Protein AF-A0AA91Z0G9-F1 (afdb_monomer_lite)

Radius of gyration: 24.13 Å; chains: 1; bounding box: 65×58×46 Å

pLDDT: mean 72.09, std 27.04, range [27.7, 98.12]

Foldseek 3Di:
DDDDPPDDVVVVVVLVVLVVVVVPPPDDDDDDDDDDDDDDDDDDDDDDDDDDDDDDDDDPPPDDPDDLQPDALLQDDPVSLVVLCCVVVVAPPPFDKDKDDDFQKIKIARPVFGKIKIFGNPVGDDPVVVVQLVCCDVVQWGDDPPDTQGFDDDRRITMRNVVGPCSVVSNVSRVPRD

Secondary structure (DSSP, 8-state):
--------HHHHHHHHHHHHHHHTT----------------------------------------S-S--S-GGG--HHHHHHHHHHTTSS-TT--EEEEEETTEEEEEETTTTEEEEEE-TTT--HHHHHHHHHHHHHSEEEETTEEEE-EEETTEEEE-TT-TTHHHHHHHHHT--

Organism: Niallia circulans (NCBI:txid1397)

Sequence (178 aa):
MKRKKKFNLTFLVFCLILVLAACSSQNKAGSNTTDKAPVAKDKSTEEVTKDNVSDPASIDSESNGKNAQTKPLADMTLDDLTEYFKKVNLIKENSETSKLCCIGSDTINYKDVGVEVYWYDLKNMNETLQKEYEGAKKDGYVTLGNSQVLVQVHGPFAVNASASTKAEEFVNAVKELK

Structure (mmCIF, N/CA/C/O backbone):
data_AF-A0AA91Z0G9-F1
#
_entry.id   AF-A0AA91Z0G9-F1
#
loop_
_atom_site.group_PDB
_atom_site.id
_atom_site.type_symbol
_atom_site.label_atom_id
_atom_site.label_alt_id
_atom_site.label_comp_id
_atom_site.label_asym_id
_atom_site.label_entity_id
_atom_site.label_seq_id
_atom_site.pdbx_PDB_ins_code
_atom_site.Cartn_x
_atom_site.Cartn_y
_atom_site.Cartn_z
_atom_site.occupancy
_atom_site.B_iso_or_equiv
_atom_site.auth_seq_id
_atom_site.auth_comp_id
_atom_site.auth_asym_id
_atom_site.auth_atom_id
_atom_site.pdbx_PDB_model_num
ATOM 1 N N . MET A 1 1 ? 2.303 -10.606 32.666 1.00 39.66 1 MET A N 1
ATOM 2 C CA . MET A 1 1 ? 3.412 -11.260 31.932 1.00 39.66 1 MET A CA 1
ATOM 3 C C . MET A 1 1 ? 3.708 -10.443 30.669 1.00 39.66 1 MET A C 1
ATOM 5 O O . MET A 1 1 ? 2.917 -10.475 29.737 1.00 39.66 1 MET A O 1
ATOM 9 N N . LYS A 1 2 ? 4.760 -9.607 30.662 1.00 40.16 2 LYS A N 1
ATOM 10 C CA . LYS A 1 2 ? 5.087 -8.712 29.532 1.00 40.16 2 LYS A CA 1
ATOM 11 C C . LYS A 1 2 ? 5.796 -9.514 28.431 1.00 40.16 2 LYS A C 1
ATOM 13 O O . LYS A 1 2 ? 6.942 -9.915 28.616 1.00 40.16 2 LYS A O 1
ATOM 18 N N . ARG A 1 3 ? 5.130 -9.765 27.298 1.00 42.94 3 ARG A N 1
ATOM 19 C CA . ARG A 1 3 ? 5.769 -10.357 26.110 1.00 42.94 3 ARG A CA 1
ATOM 20 C C . ARG A 1 3 ? 6.629 -9.281 25.442 1.00 42.94 3 ARG A C 1
ATOM 22 O O . ARG A 1 3 ? 6.099 -8.336 24.870 1.00 42.94 3 ARG A O 1
ATOM 29 N N . LYS A 1 4 ? 7.955 -9.401 25.542 1.00 44.53 4 LYS A N 1
ATOM 30 C CA . LYS A 1 4 ? 8.887 -8.575 24.761 1.00 44.53 4 LYS A CA 1
ATOM 31 C C . LYS A 1 4 ? 8.706 -8.937 23.279 1.00 44.53 4 LYS A C 1
ATOM 33 O O . LYS A 1 4 ? 8.943 -10.089 22.916 1.00 44.53 4 LYS A O 1
ATOM 38 N N . LYS A 1 5 ? 8.264 -7.985 22.443 1.00 48.97 5 LYS A N 1
ATOM 39 C CA . LYS A 1 5 ? 8.287 -8.113 20.974 1.00 48.97 5 LYS A CA 1
ATOM 40 C C . LYS A 1 5 ? 9.753 -8.351 20.578 1.00 48.97 5 LYS A C 1
ATOM 42 O O . LYS A 1 5 ? 10.588 -7.471 20.771 1.00 48.97 5 LYS A O 1
ATOM 47 N N . LYS A 1 6 ? 10.090 -9.561 20.119 1.00 48.28 6 LYS A N 1
ATOM 48 C CA . LYS A 1 6 ? 11.425 -9.868 19.589 1.00 48.28 6 LYS A CA 1
ATOM 49 C C . LYS A 1 6 ? 11.568 -9.123 18.264 1.00 48.28 6 LYS A C 1
ATOM 51 O O . LYS A 1 6 ? 10.900 -9.459 17.294 1.00 48.28 6 LYS A O 1
ATOM 56 N N . PHE A 1 7 ? 12.391 -8.081 18.264 1.00 48.16 7 PHE A N 1
ATOM 57 C CA . PHE A 1 7 ? 12.802 -7.369 17.062 1.00 48.16 7 PHE A CA 1
ATOM 58 C C . PHE A 1 7 ? 13.618 -8.343 16.201 1.00 48.16 7 PHE A C 1
ATOM 60 O O . PHE A 1 7 ? 14.596 -8.921 16.678 1.00 48.16 7 PHE A O 1
ATOM 67 N N . ASN A 1 8 ? 13.148 -8.623 14.986 1.00 47.12 8 ASN A N 1
ATOM 68 C CA . ASN A 1 8 ? 13.684 -9.689 14.146 1.00 47.12 8 ASN A CA 1
ATOM 69 C C . ASN A 1 8 ? 14.967 -9.189 13.460 1.00 47.12 8 ASN A C 1
ATOM 71 O O . ASN A 1 8 ? 14.919 -8.560 12.407 1.00 47.12 8 ASN A O 1
ATOM 75 N N . LEU A 1 9 ? 16.112 -9.424 14.109 1.00 42.28 9 LEU A N 1
ATOM 76 C CA . LEU A 1 9 ? 17.454 -8.987 13.693 1.00 42.28 9 LEU A CA 1
ATOM 77 C C . LEU A 1 9 ? 17.802 -9.396 12.247 1.00 42.28 9 LEU A C 1
ATOM 79 O O . LEU A 1 9 ? 18.543 -8.695 11.566 1.00 42.28 9 LEU A O 1
ATOM 83 N N . THR A 1 10 ? 17.197 -10.474 11.750 1.00 49.38 10 THR A N 1
ATOM 84 C CA . THR A 1 10 ? 17.329 -10.976 10.375 1.00 49.38 10 THR A CA 1
ATOM 85 C C . THR A 1 10 ? 16.854 -9.972 9.317 1.00 49.38 10 THR A C 1
ATOM 87 O O . THR A 1 10 ? 17.411 -9.924 8.226 1.00 49.38 10 THR A O 1
ATOM 90 N N . PHE A 1 11 ? 15.866 -9.133 9.645 1.00 49.59 11 PHE A N 1
ATOM 91 C CA . PHE A 1 11 ? 15.300 -8.134 8.731 1.00 49.59 11 PHE A CA 1
ATOM 92 C C . PHE A 1 11 ? 16.275 -6.972 8.476 1.00 49.59 11 PHE A C 1
ATOM 94 O O . PHE A 1 11 ? 16.392 -6.478 7.362 1.00 49.59 11 PHE A O 1
ATOM 101 N N . LEU A 1 12 ? 17.047 -6.593 9.500 1.00 46.12 12 LEU A N 1
ATOM 102 C CA . LEU A 1 12 ? 18.003 -5.482 9.443 1.00 46.12 12 LEU A CA 1
ATOM 103 C C . LEU A 1 12 ? 19.279 -5.850 8.664 1.00 46.12 12 LEU A C 1
ATOM 105 O O . LEU A 1 12 ? 19.886 -5.003 8.015 1.00 46.12 12 LEU A O 1
ATOM 109 N N . VAL A 1 13 ? 19.654 -7.133 8.684 1.00 49.34 13 VAL A N 1
ATOM 110 C CA . VAL A 1 13 ? 20.800 -7.665 7.928 1.00 49.34 13 VAL A CA 1
ATOM 111 C C . VAL A 1 13 ? 20.511 -7.702 6.422 1.00 49.34 13 VAL A C 1
ATOM 113 O O . VAL A 1 13 ? 21.416 -7.486 5.622 1.00 49.34 13 VAL A O 1
ATOM 116 N N . PHE A 1 14 ? 19.258 -7.919 6.013 1.00 50.12 14 PHE A N 1
ATOM 117 C CA . PHE A 1 14 ? 18.906 -8.063 4.597 1.00 50.12 14 PHE A CA 1
ATOM 118 C C . PHE A 1 14 ? 18.898 -6.729 3.834 1.00 50.12 14 PHE A C 1
ATOM 120 O O . PHE A 1 14 ? 19.377 -6.664 2.703 1.00 50.12 14 PHE A O 1
ATOM 127 N N . CYS A 1 15 ? 18.472 -5.636 4.476 1.00 46.34 15 CYS A N 1
ATOM 128 C CA . CYS A 1 15 ? 18.589 -4.291 3.901 1.00 46.34 15 CYS A CA 1
ATOM 129 C C . CYS A 1 15 ? 20.052 -3.913 3.636 1.00 46.34 15 CYS A C 1
ATOM 131 O O . CYS A 1 15 ? 20.355 -3.297 2.619 1.00 46.34 15 CYS A O 1
ATOM 133 N N . LEU A 1 16 ? 20.976 -4.351 4.498 1.00 38.97 16 LEU A N 1
ATOM 134 C CA . LEU A 1 16 ? 22.410 -4.146 4.296 1.00 38.97 16 LEU A CA 1
ATOM 135 C C . LEU A 1 16 ? 22.928 -4.876 3.039 1.00 38.97 16 LEU A C 1
ATOM 137 O O . LEU A 1 16 ? 23.782 -4.350 2.330 1.00 38.97 16 LEU A O 1
ATOM 141 N N . ILE A 1 17 ? 22.393 -6.066 2.739 1.00 51.12 17 ILE A N 1
ATOM 142 C CA . ILE A 1 17 ? 22.789 -6.867 1.569 1.00 51.12 17 ILE A CA 1
ATOM 143 C C . ILE A 1 17 ? 22.281 -6.228 0.266 1.00 51.12 17 ILE A C 1
ATOM 145 O O . ILE A 1 17 ? 23.035 -6.157 -0.705 1.00 51.12 17 ILE A O 1
ATOM 149 N N . LEU A 1 18 ? 21.055 -5.691 0.251 1.00 46.09 18 LEU A N 1
ATOM 150 C CA . LEU A 1 18 ? 20.532 -4.949 -0.906 1.00 46.09 18 LEU A CA 1
ATOM 151 C C . LEU A 1 18 ? 21.296 -3.633 -1.152 1.00 46.09 18 LEU A C 1
ATOM 153 O O . LEU A 1 18 ? 21.580 -3.300 -2.301 1.00 46.09 18 LEU A O 1
ATOM 157 N N . VAL A 1 19 ? 21.716 -2.928 -0.094 1.00 47.75 19 VAL A N 1
ATOM 158 C CA . VAL A 1 19 ? 22.552 -1.715 -0.207 1.00 47.75 19 VAL A CA 1
ATOM 159 C C . VAL A 1 19 ? 23.948 -2.031 -0.770 1.00 47.75 19 VAL A C 1
ATOM 161 O O . VAL A 1 19 ? 24.456 -1.297 -1.618 1.00 47.75 19 VAL A O 1
ATOM 164 N N . LEU A 1 20 ? 24.570 -3.144 -0.367 1.00 42.44 20 LEU A N 1
ATOM 165 C CA . LEU A 1 20 ? 25.910 -3.527 -0.843 1.00 42.44 20 LEU A CA 1
ATOM 166 C C . LEU A 1 20 ? 25.934 -3.960 -2.321 1.00 42.44 20 LEU A C 1
ATOM 168 O O . LEU A 1 20 ? 26.932 -3.727 -3.013 1.00 42.44 20 LEU A O 1
ATOM 172 N N . ALA A 1 21 ? 24.839 -4.530 -2.831 1.00 44.03 21 ALA A N 1
ATOM 173 C CA . ALA A 1 21 ? 24.720 -4.891 -4.244 1.00 44.03 21 ALA A CA 1
ATOM 174 C C . ALA A 1 21 ? 24.588 -3.659 -5.165 1.00 44.03 21 ALA A C 1
ATOM 176 O O . ALA A 1 21 ? 25.061 -3.698 -6.299 1.00 44.03 21 ALA A O 1
ATOM 177 N N . ALA A 1 22 ? 24.024 -2.548 -4.674 1.00 39.88 22 ALA A N 1
ATOM 178 C CA . ALA A 1 22 ? 23.886 -1.304 -5.438 1.00 39.88 22 ALA A CA 1
ATOM 179 C C . ALA A 1 22 ? 25.159 -0.430 -5.432 1.00 39.88 22 ALA A C 1
ATOM 181 O O . ALA A 1 22 ? 25.444 0.248 -6.418 1.00 39.88 22 ALA A O 1
ATOM 182 N N . CYS A 1 23 ? 25.972 -0.475 -4.370 1.00 35.47 23 CYS A N 1
ATOM 183 C CA . CYS A 1 23 ? 27.202 0.327 -4.278 1.00 35.47 23 CYS A CA 1
ATOM 184 C C . CYS A 1 23 ? 28.402 -0.258 -5.045 1.00 35.47 23 CYS A C 1
ATOM 186 O O . CYS A 1 23 ? 29.373 0.449 -5.305 1.00 35.47 23 CYS A O 1
ATOM 188 N N . SER A 1 24 ? 28.362 -1.534 -5.436 1.00 40.69 24 SER A N 1
ATOM 189 C CA . SER A 1 24 ? 29.515 -2.204 -6.063 1.00 40.69 24 SER A CA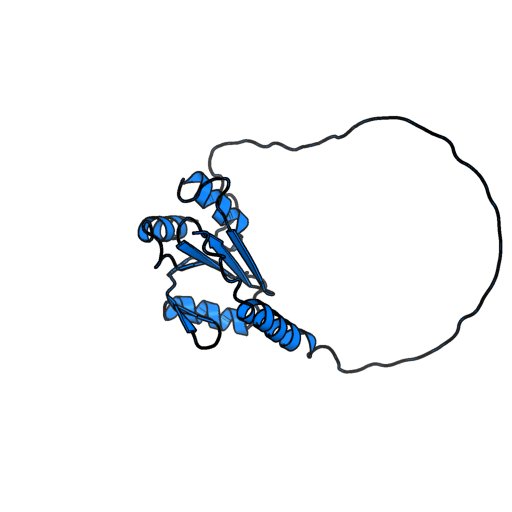 1
ATOM 190 C C . SER A 1 24 ? 29.679 -1.910 -7.562 1.00 40.69 24 SER A C 1
ATOM 192 O O . SER A 1 24 ? 30.665 -2.336 -8.161 1.00 40.69 24 SER A O 1
ATOM 194 N N . SER A 1 25 ? 28.749 -1.173 -8.184 1.00 42.62 25 SER A N 1
ATOM 195 C CA . SER A 1 25 ? 28.748 -0.953 -9.639 1.00 42.62 25 SER A CA 1
ATOM 196 C C . SER A 1 25 ? 29.293 0.411 -10.093 1.00 42.62 25 SER A C 1
ATOM 198 O O . SER A 1 25 ? 29.294 0.693 -11.290 1.00 42.62 25 SER A O 1
ATOM 200 N N . GLN A 1 26 ? 29.810 1.239 -9.180 1.00 41.06 26 GLN A N 1
ATOM 201 C CA . GLN A 1 26 ? 30.492 2.497 -9.510 1.00 41.06 26 GLN A CA 1
ATOM 202 C C . GLN A 1 26 ? 31.972 2.437 -9.136 1.00 41.06 26 GLN A C 1
ATOM 204 O O . GLN A 1 26 ? 32.432 3.129 -8.240 1.00 41.06 26 GLN A O 1
ATOM 209 N N . ASN A 1 27 ? 32.739 1.593 -9.823 1.00 38.81 27 ASN A N 1
ATOM 210 C CA . ASN A 1 27 ? 34.185 1.777 -9.901 1.00 38.81 27 ASN A CA 1
ATOM 211 C C . ASN A 1 27 ? 34.715 1.181 -11.203 1.00 38.81 27 ASN A C 1
ATOM 213 O O . ASN A 1 27 ? 35.111 0.019 -11.263 1.00 38.81 27 ASN A O 1
ATOM 217 N N . LYS A 1 28 ? 34.749 2.006 -12.254 1.00 32.94 28 LYS A N 1
ATOM 218 C CA . LYS A 1 28 ? 35.709 1.848 -13.348 1.00 32.94 28 LYS A CA 1
ATOM 219 C C . LYS A 1 28 ? 36.098 3.208 -13.946 1.00 32.94 28 LYS A C 1
ATOM 221 O O . LYS A 1 28 ? 35.318 3.825 -14.655 1.00 32.94 28 LYS A O 1
ATOM 226 N N . ALA A 1 29 ? 37.369 3.534 -13.692 1.00 31.97 29 ALA A N 1
ATOM 227 C CA . ALA A 1 29 ? 38.334 4.262 -14.525 1.00 31.97 29 ALA A CA 1
ATOM 228 C C . ALA A 1 29 ? 38.392 5.810 -14.513 1.00 31.97 29 ALA A C 1
ATOM 230 O O . ALA A 1 29 ? 37.478 6.492 -14.957 1.00 31.97 29 ALA A O 1
ATOM 231 N N . GLY A 1 30 ? 39.589 6.305 -14.136 1.00 29.45 30 GLY A N 1
ATOM 232 C CA . GLY A 1 30 ? 40.175 7.613 -14.490 1.00 29.45 30 GLY A CA 1
ATOM 233 C C . GLY A 1 30 ? 40.481 8.508 -13.279 1.00 29.45 30 GLY A C 1
ATOM 234 O O . GLY A 1 30 ? 39.686 9.375 -12.961 1.00 29.45 30 GLY A O 1
ATOM 235 N N . SER A 1 31 ? 41.486 8.254 -12.430 1.00 32.78 31 SER A N 1
ATOM 236 C CA . SER A 1 31 ? 42.929 8.526 -12.617 1.00 32.78 31 SER A CA 1
ATOM 237 C C . SER A 1 31 ? 43.252 9.924 -13.175 1.00 32.78 31 SER A C 1
ATOM 239 O O . SER A 1 31 ? 43.190 10.136 -14.381 1.00 32.78 31 SER A O 1
ATOM 241 N N . ASN A 1 32 ? 43.635 10.863 -12.298 1.00 30.75 32 ASN A N 1
ATOM 242 C CA . ASN A 1 32 ? 44.997 11.411 -12.285 1.00 30.75 32 ASN A CA 1
ATOM 243 C C . ASN A 1 32 ? 45.276 12.271 -11.033 1.00 30.75 32 ASN A C 1
ATOM 245 O O . ASN A 1 32 ? 44.500 13.137 -10.642 1.00 30.75 32 ASN A O 1
ATOM 249 N N . THR A 1 33 ? 46.425 11.957 -10.437 1.00 31.89 33 THR A N 1
ATOM 250 C CA . THR A 1 33 ? 47.254 12.626 -9.417 1.00 31.89 33 THR A CA 1
ATOM 251 C C . THR A 1 33 ? 47.333 14.157 -9.569 1.00 31.89 33 THR A C 1
ATOM 253 O O . THR A 1 33 ? 47.264 14.677 -10.678 1.00 31.89 33 THR A O 1
ATOM 256 N N . THR A 1 34 ? 47.572 14.954 -8.520 1.00 30.73 34 THR A N 1
ATOM 257 C CA . THR A 1 34 ? 48.903 15.096 -7.889 1.00 30.73 34 THR A CA 1
ATOM 258 C C . THR A 1 34 ? 48.834 15.864 -6.560 1.00 30.73 34 THR A C 1
ATOM 260 O O . THR A 1 34 ? 48.080 16.824 -6.416 1.00 30.73 34 THR A O 1
ATOM 263 N N . ASP A 1 35 ? 49.671 15.420 -5.624 1.00 32.12 35 ASP A N 1
ATOM 264 C CA . ASP A 1 35 ? 49.984 15.960 -4.300 1.00 32.12 35 ASP A CA 1
ATOM 265 C C . ASP A 1 35 ? 50.404 17.440 -4.260 1.00 32.12 35 ASP A C 1
ATOM 267 O O . ASP A 1 35 ? 51.176 17.888 -5.107 1.00 32.12 35 ASP A O 1
ATOM 271 N N . LYS A 1 36 ? 50.028 18.145 -3.179 1.00 30.77 36 LYS A N 1
ATOM 272 C CA . LYS A 1 36 ? 50.944 18.719 -2.158 1.00 30.77 36 LYS A CA 1
ATOM 273 C C . LYS A 1 36 ? 50.269 19.829 -1.335 1.00 30.77 36 LYS A C 1
ATOM 275 O O . LYS A 1 36 ? 49.943 20.895 -1.843 1.00 30.77 36 LYS A O 1
ATOM 280 N N . ALA A 1 37 ? 50.181 19.608 -0.025 1.00 30.66 37 ALA A N 1
ATOM 281 C CA . ALA A 1 37 ? 50.308 20.661 0.996 1.00 30.66 37 ALA A CA 1
ATOM 282 C C . ALA A 1 37 ? 51.801 21.122 1.058 1.00 30.66 37 ALA A C 1
ATOM 284 O O . ALA A 1 37 ? 52.621 20.386 0.493 1.00 30.66 37 ALA A O 1
ATOM 285 N N . PRO A 1 38 ? 52.237 22.213 1.754 1.00 44.84 38 PRO A N 1
ATOM 286 C CA . PRO A 1 38 ? 51.626 22.746 2.988 1.00 44.84 38 PRO A CA 1
ATOM 287 C C . PRO A 1 38 ? 51.799 24.261 3.357 1.00 44.84 38 PRO A C 1
ATOM 289 O O . PRO A 1 38 ? 52.671 24.958 2.859 1.00 44.84 38 PRO A O 1
ATOM 292 N N . VAL A 1 39 ? 51.025 24.672 4.382 1.00 27.70 39 VAL A N 1
ATOM 293 C CA . VAL A 1 39 ? 51.383 25.519 5.562 1.00 27.70 39 VAL A CA 1
ATOM 294 C C . VAL A 1 39 ? 51.476 27.070 5.507 1.00 27.70 39 VAL A C 1
ATOM 296 O O . VAL A 1 39 ? 52.160 27.652 4.674 1.00 27.70 39 VAL A O 1
ATOM 299 N N . ALA A 1 40 ? 50.917 27.650 6.600 1.00 30.31 40 ALA A N 1
ATOM 300 C CA . ALA A 1 40 ? 51.135 28.955 7.283 1.00 30.31 40 ALA A CA 1
ATOM 301 C C . ALA A 1 40 ? 50.421 30.203 6.701 1.00 30.31 40 ALA A C 1
ATOM 303 O O . ALA A 1 40 ? 50.372 30.355 5.493 1.00 30.31 40 ALA A O 1
ATOM 304 N N . LYS A 1 41 ? 49.875 31.172 7.467 1.00 29.20 41 LYS A N 1
ATOM 305 C CA . LYS A 1 41 ? 50.062 31.608 8.873 1.00 29.20 41 LYS A CA 1
ATOM 306 C C . LYS A 1 41 ? 49.010 32.688 9.251 1.00 29.20 41 LYS A C 1
ATOM 308 O O . LYS A 1 41 ? 48.649 33.442 8.359 1.00 29.20 41 LYS A O 1
ATOM 313 N N . ASP A 1 42 ? 48.686 32.786 10.556 1.00 32.09 42 ASP A N 1
ATOM 314 C CA . ASP A 1 42 ? 48.337 33.984 11.382 1.00 32.09 42 ASP A CA 1
ATOM 315 C C . ASP A 1 42 ? 47.195 34.950 10.945 1.00 32.09 42 ASP A C 1
ATOM 317 O O . ASP A 1 42 ? 46.977 35.157 9.765 1.00 32.09 42 ASP A O 1
ATOM 321 N N . LYS A 1 43 ? 46.467 35.718 11.780 1.00 30.91 43 LYS A N 1
ATOM 322 C CA . LYS A 1 43 ? 46.236 35.891 13.237 1.00 30.91 43 LYS A CA 1
ATOM 323 C C . LYS A 1 43 ? 45.353 37.157 13.406 1.00 30.91 43 LYS A C 1
ATOM 325 O O . LYS A 1 43 ? 45.678 38.143 12.760 1.00 30.91 43 LYS A O 1
ATOM 330 N N . SER A 1 44 ? 44.352 37.128 14.308 1.00 31.59 44 SER A N 1
ATOM 331 C CA . SER A 1 44 ? 43.655 38.226 15.061 1.00 31.59 44 SER A CA 1
ATOM 332 C C . SER A 1 44 ? 42.122 38.005 15.054 1.00 31.59 44 SER A C 1
ATOM 334 O O . SER A 1 44 ? 41.547 37.986 13.972 1.00 31.59 44 SER A O 1
ATOM 336 N N . THR A 1 45 ? 41.415 37.647 16.144 1.00 29.50 45 THR A N 1
ATOM 337 C CA . THR A 1 45 ? 41.118 38.405 17.400 1.00 29.50 45 THR A CA 1
ATOM 338 C C . THR A 1 45 ? 40.334 39.693 17.052 1.00 29.50 45 THR A C 1
ATOM 340 O O . THR A 1 45 ? 40.842 40.451 16.240 1.00 29.50 45 THR A O 1
ATOM 343 N N . GLU A 1 46 ? 39.109 40.011 17.509 1.00 33.12 46 GLU A N 1
ATOM 344 C CA . GLU A 1 46 ? 38.412 39.801 18.795 1.00 33.12 46 GLU A CA 1
ATOM 345 C C . GLU A 1 46 ? 36.899 40.182 18.688 1.00 33.12 46 GLU A C 1
ATOM 347 O O . GLU A 1 46 ? 36.531 40.952 17.807 1.00 33.12 46 GLU A O 1
ATOM 352 N N . GLU A 1 47 ? 36.087 39.634 19.612 1.00 29.86 47 GLU A N 1
ATOM 353 C CA . GLU A 1 47 ? 34.814 40.096 20.250 1.00 29.86 47 GLU A CA 1
ATOM 354 C C . GLU A 1 47 ? 33.570 40.570 19.441 1.00 29.86 47 GLU A C 1
ATOM 356 O O . GLU A 1 47 ? 33.623 41.498 18.647 1.00 29.86 47 GLU A O 1
ATOM 361 N N . VAL A 1 48 ? 32.406 39.882 19.517 1.00 32.88 48 VAL A N 1
ATOM 362 C CA . VAL A 1 48 ? 31.305 39.931 20.539 1.00 32.88 48 VAL A CA 1
ATOM 363 C C . VAL A 1 48 ? 30.652 41.331 20.603 1.00 32.88 48 VAL A C 1
ATOM 365 O O . VAL A 1 48 ? 31.328 42.309 20.878 1.00 32.88 48 VAL A O 1
ATOM 368 N N . THR A 1 49 ? 29.348 41.533 20.324 1.00 29.52 49 THR A N 1
ATOM 369 C CA . THR A 1 49 ? 28.248 41.486 21.322 1.00 29.52 49 THR A CA 1
ATOM 370 C C . THR A 1 49 ? 26.843 41.636 20.665 1.00 29.52 49 THR A C 1
ATOM 372 O O . THR A 1 49 ? 26.622 42.571 19.906 1.00 29.52 49 THR A O 1
ATOM 375 N N . LYS A 1 50 ? 25.922 40.725 21.035 1.00 32.16 50 LYS A N 1
ATOM 376 C CA . LYS A 1 50 ? 24.482 40.852 21.404 1.00 32.16 50 LYS A CA 1
ATOM 377 C C . LYS A 1 50 ? 23.371 41.498 20.531 1.00 32.16 50 LYS A C 1
ATOM 379 O O . LYS A 1 50 ? 23.348 42.696 20.292 1.00 32.16 50 LYS A O 1
ATOM 384 N N . ASP A 1 51 ? 22.336 40.657 20.384 1.00 31.23 51 ASP A N 1
ATOM 385 C CA . ASP A 1 51 ? 20.908 40.832 20.736 1.00 31.23 51 ASP A CA 1
ATOM 386 C C . ASP A 1 51 ? 19.866 41.392 19.738 1.00 31.23 51 ASP A C 1
ATOM 388 O O . ASP A 1 51 ? 19.966 42.507 19.236 1.00 31.23 51 ASP A O 1
ATOM 392 N N . ASN A 1 52 ? 18.760 40.621 19.689 1.00 34.62 52 ASN A N 1
ATOM 393 C CA . ASN A 1 52 ? 17.351 40.943 19.387 1.00 34.62 52 ASN A CA 1
ATOM 394 C C . ASN A 1 52 ? 16.889 40.953 17.915 1.00 34.62 52 ASN A C 1
ATOM 396 O O . ASN A 1 52 ? 17.600 41.455 17.061 1.00 34.62 52 ASN A O 1
ATOM 400 N N . VAL A 1 53 ? 15.683 40.526 17.502 1.00 32.91 53 VAL A N 1
ATOM 401 C CA . VAL A 1 53 ? 14.509 39.761 18.006 1.00 32.91 53 VAL A CA 1
ATOM 402 C C . VAL A 1 53 ? 13.526 39.761 16.801 1.00 32.91 53 VAL A C 1
ATOM 404 O O . VAL A 1 53 ? 13.405 40.806 16.170 1.00 32.91 53 VAL A O 1
ATOM 407 N N . SER A 1 54 ? 12.819 38.644 16.543 1.00 33.78 54 SER A N 1
ATOM 408 C CA . SER A 1 54 ? 11.623 38.472 15.660 1.00 33.78 54 SER A CA 1
ATOM 409 C C . SER A 1 54 ? 11.807 38.706 14.139 1.00 33.78 54 SER A C 1
ATOM 411 O O . SER A 1 54 ? 12.541 39.589 13.730 1.00 33.78 54 SER A O 1
ATOM 413 N N . ASP A 1 55 ? 11.264 37.918 13.200 1.00 37.72 55 ASP A N 1
ATOM 414 C CA . ASP A 1 55 ? 9.930 37.303 13.080 1.00 37.72 55 ASP A CA 1
ATOM 415 C C . ASP A 1 55 ? 9.964 35.931 12.354 1.00 37.72 55 ASP A C 1
ATOM 417 O O . ASP A 1 55 ? 10.749 35.757 11.419 1.00 37.72 55 ASP A O 1
ATOM 421 N N . PRO A 1 56 ? 9.070 34.973 12.682 1.00 41.94 56 PRO A N 1
ATOM 422 C CA . PRO A 1 56 ? 8.743 33.843 11.817 1.00 41.94 56 PRO A CA 1
ATOM 423 C C . PRO A 1 56 ? 7.461 34.122 11.006 1.00 41.94 56 PRO A C 1
ATOM 425 O O . PRO A 1 56 ? 6.349 34.026 11.521 1.00 41.94 56 PRO A O 1
ATOM 428 N N . ALA A 1 57 ? 7.610 34.413 9.717 1.00 33.31 57 ALA A N 1
ATOM 429 C CA . ALA A 1 57 ? 6.551 34.312 8.707 1.00 33.31 57 ALA A CA 1
ATOM 430 C C . ALA A 1 57 ? 7.074 33.337 7.632 1.00 33.31 57 ALA A C 1
ATOM 432 O O . ALA A 1 57 ? 8.233 33.439 7.246 1.00 33.31 57 ALA A O 1
ATOM 433 N N . SER A 1 58 ? 6.370 32.310 7.165 1.00 39.88 58 SER A N 1
ATOM 434 C CA . SER A 1 58 ? 4.928 32.151 7.000 1.00 39.88 58 SER A CA 1
ATOM 435 C C . SER A 1 58 ? 4.607 30.655 7.042 1.00 39.88 58 SER A C 1
ATOM 437 O O . SER A 1 58 ? 5.247 29.862 6.353 1.00 39.88 58 SER A O 1
ATOM 439 N N . ILE A 1 59 ? 3.629 30.262 7.855 1.00 37.25 59 ILE A N 1
ATOM 440 C CA . ILE A 1 59 ? 2.993 28.948 7.760 1.00 37.25 59 ILE A CA 1
ATOM 441 C C . ILE A 1 59 ? 1.827 29.131 6.795 1.00 37.25 59 ILE A C 1
ATOM 443 O O . ILE A 1 59 ? 0.800 29.691 7.181 1.00 37.25 59 ILE A O 1
ATOM 447 N N . ASP A 1 60 ? 1.972 28.656 5.563 1.00 35.56 60 ASP A N 1
ATOM 448 C CA . ASP A 1 60 ? 0.850 28.569 4.632 1.00 35.56 60 ASP A CA 1
ATOM 449 C C . ASP A 1 60 ? -0.050 27.411 5.076 1.00 35.56 60 ASP A C 1
ATOM 451 O O . ASP A 1 60 ? 0.122 26.248 4.715 1.00 35.56 60 ASP A O 1
ATOM 455 N N . SER A 1 61 ? -0.995 27.744 5.953 1.00 43.44 61 SER A N 1
ATOM 456 C CA . SER A 1 61 ? -2.123 26.890 6.308 1.00 43.44 61 SER A CA 1
ATOM 457 C C . SER A 1 61 ? -3.219 27.061 5.258 1.00 43.44 61 SER A C 1
ATOM 459 O O . SER A 1 61 ? -4.182 27.791 5.482 1.00 43.44 61 SER A O 1
ATOM 461 N N . GLU A 1 62 ? -3.112 26.379 4.119 1.00 39.94 62 GLU A N 1
ATOM 462 C CA . GLU A 1 62 ? -4.267 26.190 3.236 1.00 39.94 62 GLU A CA 1
ATOM 463 C C . GLU A 1 62 ? -5.067 24.961 3.675 1.00 39.94 62 GLU A C 1
ATOM 465 O O . GLU A 1 62 ? -4.932 23.844 3.184 1.00 39.94 62 GLU A O 1
ATOM 470 N N . SER A 1 63 ? -5.963 25.211 4.629 1.00 45.38 63 SER A N 1
ATOM 471 C CA . SER A 1 63 ? -7.176 24.424 4.804 1.00 45.38 63 SER A CA 1
ATOM 472 C C . SER A 1 63 ? -8.142 24.806 3.680 1.00 45.38 63 SER A C 1
ATOM 474 O O . SER A 1 63 ? -8.761 25.871 3.735 1.00 45.38 63 SER A O 1
ATOM 476 N N . ASN A 1 64 ? -8.347 23.920 2.705 1.00 36.59 64 ASN A N 1
ATOM 477 C CA . ASN A 1 64 ? -9.587 23.945 1.937 1.00 36.59 64 ASN A CA 1
ATOM 478 C C . ASN A 1 64 ? -10.124 22.532 1.698 1.00 36.59 64 ASN A C 1
ATOM 480 O O . ASN A 1 64 ? -9.675 21.771 0.841 1.00 36.59 64 ASN A O 1
ATOM 484 N N . GLY A 1 65 ? -11.114 22.171 2.512 1.00 46.19 65 GLY A N 1
ATOM 485 C CA . GLY A 1 65 ? -11.874 20.946 2.368 1.00 46.19 65 GLY A CA 1
ATOM 486 C C . GLY A 1 65 ? -12.740 20.979 1.114 1.00 46.19 65 GLY A C 1
ATOM 487 O O . GLY A 1 65 ? -13.851 21.495 1.142 1.00 46.19 65 GLY A O 1
ATOM 488 N N . LYS A 1 66 ? -12.249 20.368 0.035 1.00 43.38 66 LYS A N 1
ATOM 489 C CA . LYS A 1 66 ? -12.973 19.437 -0.852 1.00 43.38 66 LYS A CA 1
ATOM 490 C C . LYS A 1 66 ? -12.013 19.003 -1.963 1.00 43.38 66 LYS A C 1
ATOM 492 O O . LYS A 1 66 ? -11.624 19.796 -2.807 1.00 43.38 66 LYS A O 1
ATOM 497 N N . ASN A 1 67 ? -11.702 17.707 -1.929 1.00 49.12 67 ASN A N 1
ATOM 498 C CA . ASN A 1 67 ? -10.770 16.952 -2.773 1.00 49.12 67 ASN A CA 1
ATOM 499 C C . ASN A 1 67 ? -9.280 16.998 -2.362 1.00 49.12 67 ASN A C 1
ATOM 501 O O . ASN A 1 67 ? -8.425 17.466 -3.102 1.00 49.12 67 ASN A O 1
ATOM 505 N N . ALA A 1 68 ? -8.961 16.443 -1.184 1.00 46.25 68 ALA A N 1
ATOM 506 C CA . ALA A 1 68 ? -7.579 16.160 -0.755 1.00 46.25 68 ALA A CA 1
ATOM 507 C C . ALA A 1 68 ? -6.996 14.941 -1.499 1.00 46.25 68 ALA A C 1
ATOM 509 O O . ALA A 1 68 ? -6.691 13.916 -0.898 1.00 46.25 68 ALA A O 1
ATOM 510 N N . GLN A 1 69 ? -6.971 15.040 -2.824 1.00 57.62 69 GLN A N 1
ATOM 511 C CA . GLN A 1 69 ? -6.285 14.136 -3.733 1.00 57.62 69 GLN A CA 1
ATOM 512 C C . GLN A 1 69 ? -6.060 14.906 -5.040 1.00 57.62 69 GLN A C 1
ATOM 514 O O . GLN A 1 69 ? -6.718 14.693 -6.052 1.00 57.62 69 GLN A O 1
ATOM 519 N N . THR A 1 70 ? -5.217 15.935 -4.967 1.00 70.44 70 THR A N 1
ATOM 520 C CA . THR A 1 70 ? -4.859 16.781 -6.120 1.00 70.44 70 THR A CA 1
ATOM 521 C C . THR A 1 70 ? -3.748 16.158 -6.959 1.00 70.44 70 THR A C 1
ATOM 523 O O . THR A 1 70 ? -3.544 16.538 -8.110 1.00 70.44 70 THR A O 1
ATOM 526 N N . LYS A 1 71 ? -3.033 15.190 -6.381 1.00 86.69 71 LYS A N 1
ATOM 527 C CA . LYS A 1 71 ? -1.945 14.467 -7.022 1.00 86.69 71 LYS A CA 1
ATOM 528 C C . LYS A 1 71 ? -2.501 13.303 -7.852 1.00 86.69 71 LYS A C 1
ATOM 530 O O . LYS A 1 71 ? -3.351 12.587 -7.328 1.00 86.69 71 LYS A O 1
ATOM 535 N N . PRO A 1 72 ? -2.020 13.071 -9.086 1.00 92.00 72 PRO A N 1
ATOM 536 C CA . PRO A 1 72 ? -2.353 11.859 -9.835 1.00 92.00 72 PRO A CA 1
ATOM 537 C C . PRO A 1 72 ? -1.994 10.591 -9.047 1.00 92.00 72 PRO A C 1
ATOM 539 O O . PRO A 1 72 ? -0.952 10.573 -8.389 1.00 92.00 72 PRO A O 1
ATOM 542 N N . LEU A 1 73 ? -2.784 9.514 -9.162 1.00 93.62 73 LEU A N 1
ATOM 543 C CA . LEU A 1 73 ? -2.514 8.230 -8.489 1.00 93.62 73 LEU A CA 1
ATOM 544 C C . LEU A 1 73 ? -1.069 7.744 -8.648 1.00 93.62 73 LEU A C 1
ATOM 546 O O . LEU A 1 73 ? -0.451 7.320 -7.676 1.00 93.62 73 LEU A O 1
ATOM 550 N N . ALA A 1 74 ? -0.517 7.834 -9.860 1.00 93.38 74 ALA A N 1
ATOM 551 C CA . ALA A 1 74 ? 0.848 7.396 -10.158 1.00 93.38 74 ALA A CA 1
ATOM 552 C C . ALA A 1 74 ? 1.928 8.141 -9.353 1.00 93.38 74 ALA A C 1
ATOM 554 O O . ALA A 1 74 ? 3.038 7.638 -9.208 1.00 93.38 74 ALA A O 1
ATOM 555 N N . ASP A 1 75 ? 1.598 9.322 -8.832 1.00 93.06 75 ASP A N 1
ATOM 556 C CA . ASP A 1 75 ? 2.524 10.195 -8.125 1.00 93.06 75 ASP A CA 1
ATOM 557 C C . ASP A 1 75 ? 2.355 10.112 -6.603 1.00 93.06 75 ASP A C 1
ATOM 559 O O . ASP A 1 75 ? 3.154 10.706 -5.879 1.00 93.06 75 ASP A O 1
ATOM 563 N N . MET A 1 76 ? 1.332 9.420 -6.092 1.00 95.38 76 MET A N 1
ATOM 564 C CA . MET A 1 76 ? 1.073 9.321 -4.650 1.00 95.38 76 MET A CA 1
ATOM 565 C C . MET A 1 76 ? 2.166 8.555 -3.927 1.00 95.38 76 MET A C 1
ATOM 567 O O . MET A 1 76 ? 2.673 7.563 -4.436 1.00 95.38 76 MET A O 1
ATOM 571 N N . THR A 1 77 ? 2.486 9.005 -2.721 1.00 94.62 77 THR A N 1
ATOM 572 C CA . THR A 1 77 ? 3.471 8.418 -1.809 1.00 94.62 77 THR A CA 1
ATOM 573 C C . THR A 1 77 ? 2.793 7.616 -0.694 1.00 94.62 77 THR A C 1
ATOM 575 O O . THR A 1 77 ? 1.572 7.655 -0.524 1.00 94.62 77 THR A O 1
ATOM 578 N N . LEU A 1 78 ? 3.581 6.913 0.127 1.00 95.06 78 LEU A N 1
ATOM 579 C CA . LEU A 1 78 ? 3.067 6.268 1.344 1.00 95.06 78 LEU A CA 1
ATOM 580 C C . LEU A 1 78 ? 2.503 7.260 2.369 1.00 95.06 78 LEU A C 1
ATOM 582 O O . LEU A 1 78 ? 1.625 6.882 3.147 1.00 95.06 78 LEU A O 1
ATOM 586 N N . ASP A 1 79 ? 2.989 8.501 2.390 1.00 94.12 79 ASP A N 1
ATOM 587 C CA . ASP A 1 79 ? 2.463 9.531 3.289 1.00 94.12 79 ASP A CA 1
ATOM 588 C C . ASP A 1 79 ? 1.084 10.004 2.820 1.00 94.12 79 ASP A C 1
ATOM 590 O O . ASP A 1 79 ? 0.157 10.024 3.630 1.00 94.12 79 ASP A O 1
ATOM 594 N N . ASP A 1 80 ? 0.911 10.223 1.511 1.00 95.44 80 ASP A N 1
ATOM 595 C CA . ASP A 1 80 ? -0.393 10.537 0.907 1.00 95.44 80 ASP A CA 1
ATOM 596 C C . ASP A 1 80 ? -1.417 9.421 1.194 1.00 95.44 80 ASP A C 1
ATOM 598 O O . ASP A 1 80 ? -2.548 9.676 1.616 1.00 95.44 80 ASP A O 1
ATOM 602 N N . LEU A 1 81 ? -1.010 8.155 1.027 1.00 96.25 81 LEU A N 1
ATOM 603 C CA . LEU A 1 81 ? -1.868 7.004 1.319 1.00 96.25 81 LEU A CA 1
ATOM 604 C C . LEU A 1 81 ? -2.215 6.903 2.812 1.00 96.25 81 LEU A C 1
ATOM 606 O O . LEU A 1 81 ? -3.354 6.603 3.171 1.00 96.25 81 LEU A O 1
ATOM 610 N N . THR A 1 82 ? -1.243 7.162 3.689 1.00 96.12 82 THR A N 1
ATOM 611 C CA . THR A 1 82 ? -1.448 7.154 5.143 1.00 96.12 82 THR A CA 1
ATOM 612 C C . THR A 1 82 ? -2.445 8.231 5.559 1.00 96.12 82 THR A C 1
ATOM 614 O O . THR A 1 82 ? -3.346 7.955 6.352 1.00 96.12 82 THR A O 1
ATOM 617 N N . GLU A 1 83 ? -2.309 9.445 5.027 1.00 95.56 83 GLU A N 1
ATOM 618 C CA . GLU A 1 83 ? -3.248 10.538 5.278 1.00 95.56 83 GLU A CA 1
ATOM 619 C C . GLU A 1 83 ? -4.652 10.189 4.776 1.00 95.56 83 GLU A C 1
ATOM 621 O O . GLU A 1 83 ? -5.636 10.366 5.498 1.00 95.56 83 GLU A O 1
ATOM 626 N N . TYR A 1 84 ? -4.753 9.598 3.585 1.00 96.00 84 TYR A N 1
ATOM 627 C CA . TYR A 1 84 ? -6.026 9.122 3.061 1.00 96.00 84 TYR A CA 1
ATOM 628 C C . TYR A 1 84 ? -6.668 8.064 3.973 1.00 96.00 84 TYR A C 1
ATOM 630 O O . TYR A 1 84 ? -7.829 8.218 4.355 1.00 96.00 84 TYR A O 1
ATOM 638 N N . PHE A 1 85 ? -5.926 7.038 4.405 1.00 97.00 85 PHE A N 1
ATOM 639 C CA . PHE A 1 85 ? -6.442 6.014 5.321 1.00 97.00 85 PHE A CA 1
ATOM 640 C C . PHE A 1 85 ? -6.917 6.583 6.660 1.00 97.00 85 PHE A C 1
ATOM 642 O O . PHE A 1 85 ? -7.904 6.091 7.212 1.00 97.00 85 PHE A O 1
ATOM 649 N N . LYS A 1 86 ? -6.261 7.623 7.184 1.00 96.25 86 LYS A N 1
ATOM 650 C CA . LYS A 1 86 ? -6.732 8.346 8.375 1.00 96.25 86 LYS A CA 1
ATOM 651 C C . LYS A 1 86 ? -8.039 9.073 8.098 1.00 96.25 86 LYS A C 1
ATOM 653 O O . LYS A 1 86 ? -9.010 8.900 8.828 1.00 96.25 86 LYS A O 1
ATOM 658 N N . LYS A 1 87 ? -8.094 9.821 6.995 1.00 95.62 87 LYS A N 1
ATOM 659 C CA . LYS A 1 87 ? -9.273 10.585 6.574 1.00 95.62 87 LYS A CA 1
ATOM 660 C C . LYS A 1 87 ? -10.512 9.705 6.387 1.00 95.62 87 LYS A C 1
ATOM 662 O O . LYS A 1 87 ? -11.615 10.139 6.715 1.00 95.62 87 LYS A O 1
ATOM 667 N N . VAL A 1 88 ? -10.346 8.480 5.883 1.00 95.56 88 VAL A N 1
ATOM 668 C CA 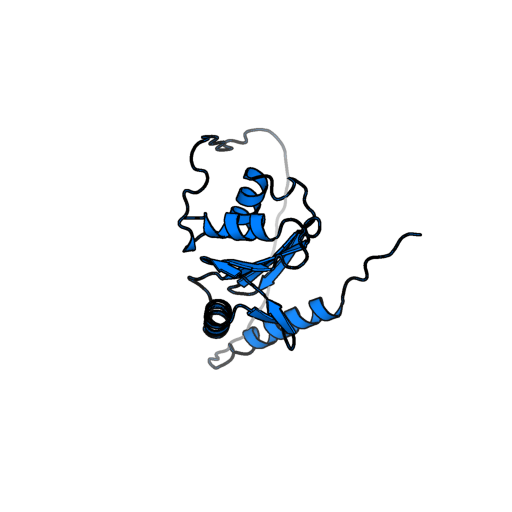. VAL A 1 88 ? -11.439 7.499 5.740 1.00 95.56 88 VAL A CA 1
ATOM 669 C C . VAL A 1 88 ? -11.622 6.591 6.967 1.00 95.56 88 VAL A C 1
ATOM 671 O O . VAL A 1 88 ? -12.385 5.633 6.916 1.00 95.56 88 VAL A O 1
ATOM 674 N N . ASN A 1 89 ? -10.973 6.901 8.096 1.00 96.12 89 ASN A N 1
ATOM 675 C CA . ASN A 1 89 ? -11.074 6.185 9.375 1.00 96.12 89 ASN A CA 1
ATOM 676 C C . ASN A 1 89 ? -10.683 4.693 9.324 1.00 96.12 89 ASN A C 1
ATOM 678 O O . ASN A 1 89 ? -11.168 3.881 10.121 1.00 96.12 89 ASN A O 1
ATOM 682 N N . LEU A 1 90 ? -9.785 4.317 8.412 1.00 96.88 90 LEU A N 1
ATOM 683 C CA . LEU A 1 90 ? -9.229 2.964 8.358 1.00 96.88 90 LEU A CA 1
ATOM 684 C C . LEU A 1 90 ? -8.105 2.761 9.373 1.00 96.88 90 LEU A C 1
ATOM 686 O O . LEU A 1 90 ? -7.980 1.679 9.948 1.00 96.88 90 LEU A O 1
ATOM 690 N N . ILE A 1 91 ? -7.333 3.813 9.648 1.00 96.88 91 ILE A N 1
ATOM 691 C CA . ILE A 1 91 ? -6.313 3.840 10.700 1.00 96.88 91 ILE A CA 1
ATOM 692 C C . ILE A 1 9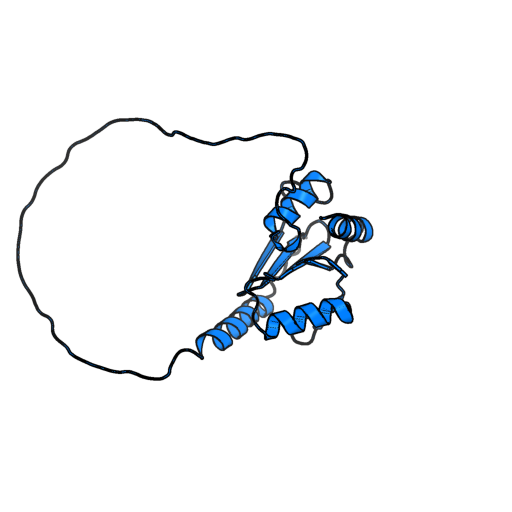1 ? -6.520 5.043 11.621 1.00 96.88 91 ILE A C 1
ATOM 694 O O . ILE A 1 91 ? -7.174 6.019 11.266 1.00 96.88 91 ILE A O 1
ATOM 698 N N . LYS A 1 92 ? -5.950 4.969 12.826 1.00 95.06 92 LYS A N 1
ATOM 699 C CA . LYS A 1 92 ? -5.963 6.070 13.798 1.00 95.06 92 LYS A CA 1
ATOM 700 C C . LYS A 1 92 ? -4.875 7.092 13.477 1.00 95.06 92 LYS A C 1
ATOM 702 O O . LYS A 1 92 ? -3.840 6.741 12.912 1.00 95.06 92 LYS A O 1
ATOM 707 N N . GLU A 1 93 ? -5.049 8.321 13.956 1.00 92.31 93 GLU A N 1
ATOM 708 C CA . GLU A 1 93 ? -4.055 9.391 13.794 1.00 92.31 93 GLU A CA 1
ATOM 709 C C . GLU A 1 93 ? -2.659 9.029 14.310 1.00 92.31 93 GLU A C 1
ATOM 711 O O . GLU A 1 93 ? -1.648 9.371 13.697 1.00 92.31 93 GLU A O 1
ATOM 716 N N . ASN A 1 94 ? -2.612 8.290 15.415 1.00 92.06 94 ASN A N 1
ATOM 717 C CA . ASN A 1 94 ? -1.399 7.852 16.092 1.00 92.06 94 ASN A CA 1
ATOM 718 C C . ASN A 1 94 ? -1.100 6.360 15.875 1.00 92.06 94 ASN A C 1
ATOM 720 O O . ASN A 1 94 ? -0.504 5.736 16.753 1.00 92.06 94 ASN A O 1
ATOM 724 N N . SER A 1 95 ? -1.553 5.774 14.760 1.00 91.12 95 SER A N 1
ATOM 725 C CA . SER A 1 95 ? -1.340 4.346 14.510 1.00 91.12 95 SER A CA 1
ATOM 726 C C . SER A 1 95 ? 0.149 3.990 14.511 1.00 91.12 95 SER A C 1
ATOM 728 O O . SER A 1 95 ? 0.976 4.690 13.922 1.00 91.12 95 SER A O 1
ATOM 730 N N . GLU A 1 96 ? 0.495 2.886 15.174 1.00 91.88 96 GLU A N 1
ATOM 731 C CA . GLU A 1 96 ? 1.864 2.389 15.202 1.00 91.88 96 GLU A CA 1
ATOM 732 C C . GLU A 1 96 ? 2.279 1.903 13.811 1.00 91.88 96 GLU A C 1
ATOM 734 O O . GLU A 1 96 ? 1.738 0.924 13.290 1.00 91.88 96 GLU A O 1
ATOM 739 N N . THR A 1 97 ? 3.310 2.529 13.241 1.00 93.06 97 THR A N 1
ATOM 740 C CA . THR A 1 97 ? 3.878 2.109 11.959 1.00 93.06 97 THR A CA 1
ATOM 741 C C . THR A 1 97 ? 5.315 1.608 12.094 1.00 93.06 97 THR A C 1
ATOM 743 O O . THR A 1 97 ? 6.013 1.825 13.092 1.00 93.06 97 THR A O 1
ATOM 746 N N . SER A 1 98 ? 5.766 0.854 11.100 1.00 92.69 98 SER A N 1
ATOM 747 C CA . SER A 1 98 ? 7.188 0.681 10.802 1.00 92.69 98 SER A CA 1
ATOM 748 C C . SER A 1 98 ? 7.388 0.850 9.312 1.00 92.69 98 SER A C 1
ATOM 750 O O . SER A 1 98 ? 6.664 0.229 8.537 1.00 92.69 98 SER A O 1
ATOM 752 N N . LYS A 1 99 ? 8.363 1.677 8.941 1.00 91.44 99 LYS A N 1
ATOM 753 C CA . LYS A 1 99 ? 8.739 1.926 7.555 1.00 91.44 99 LYS A CA 1
ATOM 754 C C . LYS A 1 99 ? 10.073 1.257 7.256 1.00 91.44 99 LYS A C 1
ATOM 756 O O . LYS A 1 99 ? 10.971 1.268 8.101 1.00 91.44 99 LYS A O 1
ATOM 761 N N . LEU A 1 100 ? 10.184 0.696 6.064 1.00 86.75 100 LEU A N 1
ATOM 762 C CA . LEU A 1 100 ? 11.447 0.299 5.473 1.00 86.75 100 LEU A CA 1
ATOM 763 C C . LEU A 1 100 ? 11.586 1.022 4.138 1.00 86.75 100 LEU A C 1
ATOM 765 O O . LEU A 1 100 ? 10.675 0.951 3.321 1.00 86.75 100 LEU A O 1
ATOM 769 N N . CYS A 1 101 ? 12.722 1.681 3.928 1.00 83.75 101 CYS A N 1
ATOM 770 C CA . CYS A 1 101 ? 12.994 2.395 2.688 1.00 83.75 101 CYS A CA 1
ATOM 771 C C . CYS A 1 101 ? 14.064 1.674 1.872 1.00 83.75 101 CYS A C 1
ATOM 773 O O . CYS A 1 101 ? 15.076 1.228 2.422 1.00 83.75 101 CYS A O 1
ATOM 775 N N . CYS A 1 102 ? 13.842 1.568 0.567 1.00 71.62 102 CYS A N 1
ATOM 776 C CA . CYS A 1 102 ? 14.783 1.042 -0.417 1.00 71.62 102 CYS A CA 1
ATOM 777 C C . CYS A 1 102 ? 14.765 1.957 -1.653 1.00 71.62 102 CYS A C 1
ATOM 779 O O . CYS A 1 102 ? 13.791 2.650 -1.928 1.00 71.62 102 CYS A O 1
ATOM 781 N N . ILE A 1 103 ? 15.861 2.013 -2.411 1.00 70.94 103 ILE A N 1
ATOM 782 C CA . ILE A 1 103 ? 15.936 2.913 -3.574 1.00 70.94 103 ILE A CA 1
ATOM 783 C C . ILE A 1 103 ? 14.881 2.493 -4.610 1.00 70.94 103 ILE A C 1
ATOM 785 O O . ILE A 1 103 ? 15.007 1.422 -5.197 1.00 70.94 103 ILE A O 1
ATOM 789 N N . GLY A 1 104 ? 13.880 3.349 -4.844 1.00 74.75 104 GLY A N 1
ATOM 790 C CA . GLY A 1 104 ? 12.792 3.128 -5.805 1.00 74.75 104 GLY A CA 1
ATOM 791 C C . GLY A 1 104 ? 11.586 2.349 -5.262 1.00 74.75 104 GLY A C 1
ATOM 792 O O . GLY A 1 104 ? 10.630 2.132 -6.007 1.00 74.75 104 GLY A O 1
ATOM 793 N N . SER A 1 105 ? 11.606 1.938 -3.989 1.00 87.19 105 SER A N 1
ATOM 794 C CA . SER A 1 105 ? 10.473 1.272 -3.342 1.00 87.19 105 SER A CA 1
ATOM 795 C C . SER A 1 105 ? 10.519 1.411 -1.824 1.00 87.19 105 SER A C 1
ATOM 797 O O . SER A 1 105 ? 11.545 1.111 -1.215 1.00 87.19 105 SER A O 1
ATOM 799 N N . ASP A 1 106 ? 9.386 1.705 -1.202 1.00 93.06 106 ASP A N 1
ATOM 800 C CA . ASP A 1 106 ? 9.267 1.731 0.256 1.00 93.06 106 ASP A CA 1
ATOM 801 C C . ASP A 1 106 ? 8.192 0.755 0.735 1.00 93.06 106 ASP A C 1
ATOM 803 O O . ASP A 1 106 ? 7.315 0.325 -0.011 1.00 93.06 106 ASP A O 1
ATOM 807 N N . THR A 1 107 ? 8.242 0.388 2.009 1.00 93.94 107 THR A N 1
ATOM 808 C CA . THR A 1 107 ? 7.220 -0.435 2.658 1.00 93.94 107 THR A CA 1
ATOM 809 C C . THR A 1 107 ? 6.793 0.212 3.963 1.00 93.94 107 THR A C 1
ATOM 811 O O . THR A 1 107 ? 7.632 0.671 4.741 1.00 93.94 107 THR A O 1
ATOM 814 N N . ILE A 1 108 ? 5.492 0.211 4.243 1.00 96.44 108 ILE A N 1
ATOM 815 C CA . ILE A 1 108 ? 4.938 0.594 5.541 1.00 96.44 108 ILE A CA 1
ATOM 816 C C . ILE A 1 108 ? 4.052 -0.520 6.088 1.00 96.44 108 ILE A C 1
ATOM 818 O O . ILE A 1 108 ? 3.230 -1.093 5.380 1.00 96.44 108 ILE A O 1
ATOM 822 N N . ASN A 1 109 ? 4.208 -0.811 7.375 1.00 96.31 109 ASN A N 1
ATOM 823 C CA . ASN A 1 109 ? 3.353 -1.739 8.103 1.00 96.31 109 ASN A CA 1
ATOM 824 C C . ASN A 1 109 ? 2.574 -0.980 9.183 1.00 96.31 109 ASN A C 1
ATOM 826 O O . ASN A 1 109 ? 3.190 -0.385 10.070 1.00 96.31 109 ASN A O 1
ATOM 830 N N . TYR A 1 110 ? 1.244 -1.009 9.103 1.00 96.75 110 TYR A N 1
ATOM 831 C CA . TYR A 1 110 ? 0.307 -0.470 10.087 1.00 96.75 110 TYR A CA 1
ATOM 832 C C . TYR A 1 110 ? -0.028 -1.558 11.114 1.00 96.75 110 TYR A C 1
ATOM 834 O O . TYR A 1 110 ? -0.928 -2.385 10.926 1.00 96.75 110 TYR A O 1
ATOM 842 N N . LYS A 1 111 ? 0.714 -1.569 12.223 1.00 93.88 111 LYS A N 1
ATOM 843 C CA . LYS A 1 111 ? 0.752 -2.700 13.165 1.00 93.88 111 LYS A CA 1
ATOM 844 C C . LYS A 1 111 ? -0.577 -2.944 13.867 1.00 93.88 111 LYS A C 1
ATOM 846 O O . LYS A 1 111 ? -0.909 -4.092 14.146 1.00 93.88 111 LYS A O 1
ATOM 851 N N . ASP A 1 112 ? -1.323 -1.880 14.150 1.00 93.88 112 ASP A N 1
ATOM 852 C CA . ASP A 1 112 ? -2.585 -1.965 14.895 1.00 93.88 112 ASP A CA 1
ATOM 853 C C . ASP A 1 112 ? -3.709 -2.621 14.089 1.00 93.88 112 ASP A C 1
ATOM 855 O O . ASP A 1 112 ? -4.662 -3.139 14.669 1.00 93.88 112 ASP A O 1
ATOM 859 N N . VAL A 1 113 ? -3.605 -2.581 12.759 1.00 96.25 113 VAL A N 1
ATOM 860 C CA . VAL A 1 113 ? -4.639 -3.061 11.832 1.00 96.25 113 VAL A CA 1
ATOM 861 C C . VAL A 1 113 ? -4.178 -4.237 10.977 1.00 96.25 113 VAL A C 1
ATOM 863 O O . VAL A 1 113 ? -4.991 -4.783 10.237 1.00 96.25 113 VAL A O 1
ATOM 866 N N . GLY A 1 114 ? -2.909 -4.646 11.077 1.00 95.88 114 GLY A N 1
ATOM 867 C CA . GLY A 1 114 ? -2.373 -5.797 10.351 1.00 95.88 114 GLY A CA 1
ATOM 868 C C . GLY A 1 114 ? -2.330 -5.593 8.836 1.00 95.88 114 GLY A C 1
ATOM 869 O O . GLY A 1 114 ? -2.645 -6.522 8.094 1.00 95.88 114 GLY A O 1
ATOM 870 N N . VAL A 1 115 ? -1.981 -4.383 8.387 1.00 97.81 115 VAL A N 1
ATOM 871 C CA . VAL A 1 115 ? -1.882 -4.030 6.961 1.00 97.81 115 VAL A CA 1
ATOM 872 C C . VAL A 1 115 ? -0.450 -3.659 6.618 1.00 97.81 115 VAL A C 1
ATOM 874 O O . VAL A 1 115 ? 0.169 -2.846 7.303 1.00 97.81 115 VAL A O 1
ATOM 877 N N . GLU A 1 116 ? 0.060 -4.229 5.538 1.00 96.38 116 GLU A N 1
ATOM 878 C CA . GLU A 1 116 ? 1.350 -3.902 4.948 1.00 96.38 116 GLU A CA 1
ATOM 879 C C . GLU A 1 116 ? 1.139 -3.370 3.531 1.00 96.38 116 GLU A C 1
ATOM 881 O O . GLU A 1 116 ? 0.349 -3.916 2.759 1.00 96.38 116 GLU A O 1
ATOM 886 N N . VAL A 1 117 ? 1.825 -2.280 3.201 1.00 97.44 117 VAL A N 1
ATOM 887 C CA . VAL A 1 117 ? 1.772 -1.663 1.879 1.00 97.44 117 VAL A CA 1
ATOM 888 C C . VAL A 1 117 ? 3.183 -1.507 1.347 1.00 97.44 117 VAL A C 1
ATOM 890 O O . VAL A 1 117 ? 4.026 -0.888 1.996 1.00 97.44 117 VAL A O 1
ATOM 893 N N . TYR A 1 118 ? 3.401 -2.030 0.147 1.00 95.62 118 TYR A N 1
ATOM 894 C CA . TYR A 1 118 ? 4.576 -1.770 -0.672 1.00 95.62 118 TYR A CA 1
ATOM 895 C C . TYR A 1 118 ? 4.241 -0.644 -1.642 1.00 95.62 118 TYR A C 1
ATOM 897 O O . TYR A 1 118 ? 3.180 -0.648 -2.269 1.00 95.62 118 TYR A O 1
ATOM 905 N N . TRP A 1 119 ? 5.136 0.325 -1.752 1.00 96.81 119 TRP A N 1
ATOM 906 C CA . TRP A 1 119 ? 5.024 1.448 -2.662 1.00 96.81 119 TRP A CA 1
ATOM 907 C C . TRP A 1 119 ? 6.169 1.423 -3.658 1.00 96.81 119 TRP A C 1
ATOM 909 O O . TRP A 1 119 ? 7.325 1.289 -3.262 1.00 96.81 119 TRP A O 1
ATOM 919 N N . TYR A 1 120 ? 5.836 1.580 -4.933 1.00 95.31 120 TYR A N 1
ATOM 920 C CA . TYR A 1 120 ? 6.784 1.630 -6.034 1.00 95.31 120 TYR A CA 1
ATOM 921 C C . TYR A 1 120 ? 6.824 3.046 -6.601 1.00 95.31 120 TYR A C 1
ATOM 923 O O . TYR A 1 120 ? 5.803 3.567 -7.056 1.00 95.31 120 TYR A O 1
ATOM 931 N N . ASP A 1 121 ? 8.009 3.658 -6.624 1.00 94.75 121 ASP A N 1
ATOM 932 C CA . ASP A 1 121 ? 8.207 4.913 -7.344 1.00 94.75 121 ASP A CA 1
ATOM 933 C C . ASP A 1 121 ? 8.245 4.608 -8.845 1.00 94.75 121 ASP A C 1
ATOM 935 O O . ASP A 1 121 ? 9.294 4.311 -9.420 1.00 94.75 121 ASP A O 1
ATOM 939 N N . LEU A 1 122 ? 7.079 4.663 -9.490 1.00 93.44 122 LEU A N 1
ATOM 940 C CA . LEU A 1 122 ? 6.918 4.271 -10.892 1.00 93.44 122 LEU A CA 1
ATOM 941 C C . LEU A 1 122 ? 7.789 5.090 -11.860 1.00 93.44 122 LEU A C 1
ATOM 943 O O . LEU A 1 122 ? 8.005 4.651 -12.988 1.00 93.44 122 LEU A O 1
ATOM 947 N N . LYS A 1 123 ? 8.287 6.264 -11.443 1.00 91.56 123 LYS A N 1
ATOM 948 C CA . LYS A 1 123 ? 9.164 7.120 -12.255 1.00 91.56 123 LYS A CA 1
ATOM 949 C C . LYS A 1 123 ? 10.641 6.781 -12.069 1.00 91.56 123 LYS A C 1
ATOM 951 O O . LYS A 1 123 ? 11.408 6.934 -13.016 1.00 91.56 123 LYS A O 1
ATOM 956 N N . ASN A 1 124 ? 11.031 6.337 -10.873 1.00 89.69 124 ASN A N 1
ATOM 957 C CA . ASN A 1 124 ? 12.436 6.165 -10.491 1.00 89.69 124 ASN A CA 1
ATOM 958 C C . ASN A 1 124 ? 12.828 4.715 -10.152 1.00 89.69 124 ASN A C 1
ATOM 960 O O . ASN A 1 124 ? 13.961 4.467 -9.733 1.00 89.69 124 ASN A O 1
ATOM 964 N N . MET A 1 125 ? 11.926 3.745 -10.319 1.00 88.94 125 MET A N 1
ATOM 965 C CA . MET A 1 125 ? 12.232 2.332 -10.096 1.00 88.94 125 MET A CA 1
ATOM 966 C C . MET A 1 125 ? 13.242 1.794 -11.120 1.00 88.94 125 MET A C 1
ATOM 968 O O . MET A 1 125 ? 13.189 2.094 -12.312 1.00 88.94 125 MET A O 1
ATOM 972 N N . ASN A 1 126 ? 14.170 0.963 -10.645 1.00 90.56 126 ASN A N 1
ATOM 973 C CA . ASN A 1 126 ? 15.103 0.242 -11.510 1.00 90.56 126 ASN A CA 1
ATOM 974 C C . ASN A 1 126 ? 14.432 -0.980 -12.171 1.00 90.56 126 ASN A C 1
ATOM 976 O O . ASN A 1 126 ? 13.328 -1.377 -11.801 1.00 90.56 126 ASN A O 1
ATOM 980 N N . GLU A 1 127 ? 15.123 -1.620 -13.119 1.00 91.62 127 GLU A N 1
ATOM 981 C CA . GLU A 1 127 ? 14.594 -2.772 -13.867 1.00 91.62 127 GLU A CA 1
ATOM 982 C C . GLU A 1 127 ? 14.186 -3.952 -12.961 1.00 91.62 127 GLU A C 1
ATOM 984 O O . GLU A 1 127 ? 13.211 -4.650 -13.242 1.00 91.62 127 GLU A O 1
ATOM 989 N N . THR A 1 128 ? 14.908 -4.180 -11.860 1.00 89.81 128 THR A N 1
ATOM 990 C CA . THR A 1 128 ? 14.591 -5.251 -10.904 1.00 89.81 128 THR A CA 1
ATOM 991 C C . THR A 1 128 ? 13.255 -4.987 -10.215 1.00 89.81 128 THR A C 1
ATOM 993 O O . THR A 1 128 ? 12.387 -5.857 -10.217 1.00 89.81 128 THR A O 1
ATOM 996 N N . LEU A 1 129 ? 13.065 -3.776 -9.685 1.00 89.94 129 LEU A N 1
ATOM 997 C CA . LEU A 1 129 ? 11.814 -3.368 -9.045 1.00 89.94 129 LEU A CA 1
ATOM 998 C C . LEU A 1 129 ? 10.657 -3.302 -10.042 1.00 89.94 129 LEU A C 1
ATOM 1000 O O . LEU A 1 129 ? 9.541 -3.685 -9.711 1.00 89.94 129 LEU A O 1
ATOM 1004 N N . GLN A 1 130 ? 10.925 -2.899 -11.285 1.00 93.31 130 GLN A N 1
ATOM 1005 C CA . GLN A 1 130 ? 9.925 -2.928 -12.346 1.00 93.31 130 GLN A CA 1
ATOM 1006 C C . GLN A 1 130 ? 9.430 -4.356 -12.618 1.00 93.31 130 GLN A C 1
ATOM 1008 O O . GLN A 1 130 ? 8.226 -4.576 -12.727 1.00 93.31 130 GLN A O 1
ATOM 1013 N N . LYS A 1 131 ? 10.333 -5.344 -12.695 1.00 92.81 131 LYS A N 1
ATOM 1014 C CA . LYS A 1 131 ? 9.951 -6.758 -12.861 1.00 92.81 131 LYS A CA 1
ATOM 1015 C C . LYS A 1 131 ? 9.155 -7.280 -11.671 1.00 92.81 131 LYS A C 1
ATOM 1017 O O . LYS A 1 131 ? 8.193 -8.015 -11.872 1.00 92.81 131 LYS A O 1
ATOM 1022 N N . GLU A 1 132 ? 9.546 -6.906 -10.456 1.00 92.12 132 GLU A N 1
ATOM 1023 C CA . GLU A 1 132 ? 8.814 -7.268 -9.243 1.00 92.12 132 GLU A CA 1
ATOM 1024 C C . GLU A 1 132 ? 7.397 -6.685 -9.250 1.00 92.12 132 GLU A C 1
ATOM 1026 O O . GLU A 1 132 ? 6.440 -7.427 -9.053 1.00 92.12 132 GLU A O 1
ATOM 1031 N N . TYR A 1 133 ? 7.249 -5.392 -9.551 1.00 94.69 133 TYR A N 1
ATOM 1032 C CA . TYR A 1 133 ? 5.956 -4.714 -9.637 1.00 94.69 133 TYR A CA 1
ATOM 1033 C C . TYR A 1 133 ? 5.041 -5.333 -10.704 1.00 94.69 133 TYR A C 1
ATOM 1035 O O . TYR A 1 133 ? 3.872 -5.623 -10.440 1.00 94.69 133 TYR A O 1
ATOM 1043 N N . GLU A 1 134 ? 5.565 -5.594 -11.905 1.00 95.88 134 GLU A N 1
ATOM 1044 C CA . GLU A 1 134 ? 4.804 -6.263 -12.967 1.00 95.88 134 GLU A CA 1
ATOM 1045 C C . GLU A 1 134 ? 4.431 -7.706 -12.590 1.00 95.88 134 GLU A C 1
ATOM 1047 O O . GLU A 1 134 ? 3.318 -8.152 -12.879 1.00 95.88 134 GLU A O 1
ATOM 1052 N N . GLY A 1 135 ? 5.319 -8.418 -11.892 1.00 94.88 135 GLY A N 1
ATOM 1053 C CA . GLY A 1 135 ? 5.030 -9.729 -11.310 1.00 94.88 135 GLY A CA 1
ATOM 1054 C C . GLY A 1 135 ? 3.916 -9.660 -10.266 1.00 94.88 135 GLY A C 1
ATOM 1055 O O . GLY A 1 135 ? 2.950 -10.410 -10.352 1.00 94.88 135 GLY A O 1
ATOM 1056 N N . ALA A 1 136 ? 3.976 -8.703 -9.340 1.00 95.50 136 ALA A N 1
ATOM 1057 C CA . ALA A 1 136 ? 2.956 -8.509 -8.314 1.00 95.50 136 ALA A CA 1
ATOM 1058 C C . ALA A 1 136 ? 1.582 -8.188 -8.915 1.00 95.50 136 ALA A C 1
ATOM 1060 O O . ALA A 1 136 ? 0.572 -8.728 -8.465 1.00 95.50 136 ALA A O 1
ATOM 1061 N N . LYS A 1 137 ? 1.535 -7.367 -9.972 1.00 96.62 137 LYS A N 1
ATOM 1062 C CA . LYS A 1 137 ? 0.302 -7.089 -10.724 1.00 96.62 137 LYS A CA 1
ATOM 1063 C C . LYS A 1 137 ? -0.291 -8.337 -11.370 1.00 96.62 137 LYS A C 1
ATOM 1065 O O . LYS A 1 137 ? -1.509 -8.489 -11.394 1.00 96.62 137 LYS A O 1
ATOM 1070 N N . LYS A 1 138 ? 0.560 -9.177 -11.957 1.00 96.75 138 LYS A N 1
ATOM 1071 C CA . LYS A 1 138 ? 0.137 -10.345 -12.731 1.00 96.75 138 LYS A CA 1
ATOM 1072 C C . LYS A 1 138 ? -0.247 -11.520 -11.835 1.00 96.75 138 LYS A C 1
ATOM 1074 O O . LYS A 1 138 ? -1.281 -12.145 -12.056 1.00 96.75 138 LYS A O 1
ATOM 1079 N N . ASP A 1 139 ? 0.595 -11.810 -10.852 1.00 95.62 139 ASP A N 1
ATOM 1080 C CA . ASP A 1 139 ? 0.558 -13.049 -10.080 1.00 95.62 139 ASP A CA 1
ATOM 1081 C C . ASP A 1 139 ? -0.016 -12.839 -8.664 1.00 95.62 139 ASP A C 1
ATOM 1083 O O . ASP A 1 139 ? -0.363 -13.804 -7.984 1.00 95.62 139 ASP A O 1
ATOM 1087 N N . GLY A 1 140 ? -0.170 -11.583 -8.221 1.00 95.88 140 GLY A N 1
ATOM 1088 C CA . GLY 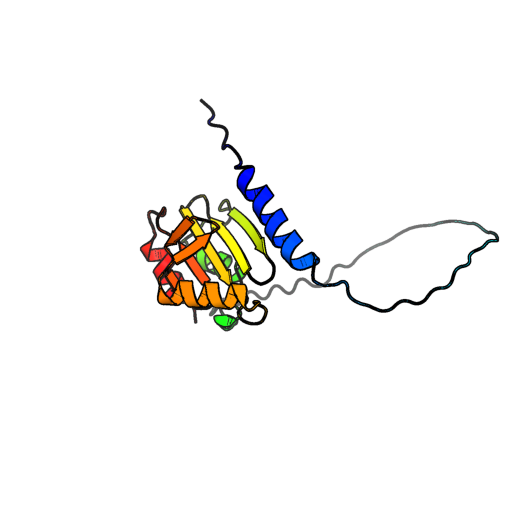A 1 140 ? -0.818 -11.237 -6.952 1.00 95.88 140 GLY A CA 1
ATOM 1089 C C . GLY A 1 140 ? 0.058 -11.444 -5.717 1.00 95.88 140 GLY A C 1
ATOM 1090 O O . GLY A 1 140 ? -0.466 -11.608 -4.615 1.00 95.88 140 GLY A O 1
ATOM 1091 N N . TYR A 1 141 ? 1.384 -11.460 -5.869 1.00 94.25 141 TYR A N 1
ATOM 1092 C CA . TYR A 1 141 ? 2.310 -11.527 -4.741 1.00 94.25 141 TYR A CA 1
ATOM 1093 C C . TYR A 1 141 ? 3.576 -10.694 -4.950 1.00 94.25 141 TYR A C 1
ATOM 1095 O O . TYR A 1 141 ? 4.099 -10.584 -6.055 1.00 94.25 141 TYR A O 1
ATOM 1103 N N . VAL A 1 142 ? 4.109 -10.168 -3.851 1.00 90.94 142 VAL A N 1
ATOM 1104 C CA . VAL A 1 142 ? 5.467 -9.616 -3.768 1.00 90.94 142 VAL A CA 1
ATOM 1105 C C . VAL A 1 142 ? 6.403 -10.708 -3.257 1.00 90.94 142 VAL A C 1
ATOM 1107 O O . VAL A 1 142 ? 6.039 -11.484 -2.370 1.00 90.94 142 VAL A O 1
ATOM 1110 N N . THR A 1 143 ? 7.610 -10.795 -3.815 1.00 86.50 143 THR A N 1
ATOM 1111 C CA . THR A 1 143 ? 8.621 -11.763 -3.365 1.00 86.50 143 THR A CA 1
ATOM 1112 C C . THR A 1 143 ? 9.609 -11.088 -2.422 1.00 86.50 143 THR A C 1
ATOM 1114 O O . THR A 1 143 ? 10.294 -10.148 -2.806 1.00 86.50 143 THR A O 1
ATOM 1117 N N . LEU A 1 144 ? 9.720 -11.599 -1.196 1.00 77.44 144 LEU A N 1
ATOM 1118 C CA . LEU A 1 144 ? 10.660 -11.129 -0.180 1.00 77.44 144 LEU A CA 1
ATOM 1119 C C . LEU A 1 144 ? 11.610 -12.266 0.201 1.00 77.44 144 LEU A C 1
ATOM 1121 O O . LEU A 1 144 ? 11.292 -13.128 1.026 1.00 77.44 144 LEU A O 1
ATOM 1125 N N . GLY A 1 145 ? 12.790 -12.288 -0.421 1.00 76.38 145 GLY A N 1
ATOM 1126 C CA . GLY A 1 145 ? 13.723 -13.407 -0.292 1.00 76.38 145 GLY A CA 1
ATOM 1127 C C . GLY A 1 145 ? 13.099 -14.702 -0.821 1.00 76.38 145 GLY A C 1
ATOM 1128 O O . GLY A 1 145 ? 12.753 -14.783 -1.993 1.00 76.38 145 GLY A O 1
ATOM 1129 N N . ASN A 1 146 ? 12.929 -15.700 0.051 1.00 81.44 146 ASN A N 1
ATOM 1130 C CA . ASN A 1 146 ? 12.288 -16.980 -0.291 1.00 81.44 146 ASN A CA 1
ATOM 1131 C C . ASN A 1 146 ? 10.781 -17.010 0.024 1.00 81.44 146 ASN A C 1
ATOM 1133 O O . ASN A 1 146 ? 10.149 -18.058 -0.104 1.00 81.44 146 ASN A O 1
ATOM 1137 N N . SER A 1 147 ? 10.216 -15.894 0.486 1.00 82.81 147 SER A N 1
ATOM 1138 C CA . SER A 1 147 ? 8.807 -15.786 0.855 1.00 82.81 147 SER A CA 1
ATOM 1139 C C . SER A 1 147 ? 8.016 -15.076 -0.235 1.00 82.81 147 SER A C 1
ATOM 1141 O O . SER A 1 147 ? 8.508 -14.138 -0.857 1.00 82.81 147 SER A O 1
ATOM 1143 N N . GLN A 1 148 ? 6.763 -15.483 -0.410 1.00 90.88 148 GLN A N 1
ATOM 1144 C CA . GLN A 1 148 ? 5.783 -14.760 -1.214 1.00 90.88 148 GLN A CA 1
ATOM 1145 C C . GLN A 1 148 ? 4.731 -14.161 -0.289 1.00 90.88 148 GLN A C 1
ATOM 1147 O O . GLN A 1 148 ? 4.208 -14.838 0.598 1.00 90.88 148 GLN A O 1
ATOM 1152 N N . VAL A 1 149 ? 4.436 -12.885 -0.493 1.00 91.88 149 VAL A N 1
ATOM 1153 C CA . VAL A 1 149 ? 3.433 -12.138 0.257 1.00 91.88 149 VAL A CA 1
ATOM 1154 C C . VAL A 1 149 ? 2.297 -11.814 -0.693 1.00 91.88 149 VAL A C 1
ATOM 1156 O O . VAL A 1 149 ? 2.501 -11.088 -1.658 1.00 91.88 149 VAL A O 1
ATOM 1159 N N . LEU A 1 150 ? 1.103 -12.350 -0.430 1.00 95.38 150 LEU A N 1
ATOM 1160 C CA . LEU A 1 150 ? -0.079 -12.054 -1.241 1.00 95.38 150 LEU A CA 1
ATOM 1161 C C . LEU A 1 150 ? -0.411 -10.564 -1.169 1.00 95.38 150 LEU A C 1
ATOM 1163 O O . LEU A 1 150 ? -0.460 -9.994 -0.078 1.00 95.38 150 LEU A O 1
ATOM 1167 N N . VAL A 1 151 ? -0.667 -9.951 -2.316 1.00 97.25 151 VAL A N 1
ATOM 1168 C CA . VAL A 1 151 ? -0.989 -8.529 -2.421 1.00 97.25 151 VAL A CA 1
ATOM 1169 C C . VAL A 1 151 ? -2.099 -8.282 -3.431 1.00 97.25 151 VAL A C 1
ATOM 1171 O O . VAL A 1 151 ? -2.317 -9.053 -4.362 1.00 97.25 151 VAL A O 1
ATOM 1174 N N . GLN A 1 152 ? -2.776 -7.152 -3.268 1.00 97.31 152 GLN A N 1
ATOM 1175 C CA . GLN A 1 152 ? -3.591 -6.548 -4.316 1.00 97.31 152 GLN A CA 1
ATOM 1176 C C . GLN A 1 152 ? -2.924 -5.258 -4.774 1.00 97.31 152 GLN A C 1
ATOM 1178 O O . GLN A 1 152 ? -2.630 -4.395 -3.947 1.00 97.31 152 GLN A O 1
ATOM 1183 N N . VAL A 1 153 ? -2.670 -5.146 -6.078 1.00 97.38 153 VAL A N 1
ATOM 1184 C CA . VAL A 1 153 ? -1.957 -4.006 -6.662 1.00 97.38 153 VAL A CA 1
ATOM 1185 C C . VAL A 1 153 ? -2.939 -3.018 -7.285 1.00 97.38 153 VAL A C 1
ATOM 1187 O O . VAL A 1 153 ? -3.817 -3.418 -8.049 1.00 97.38 153 VAL A O 1
ATOM 1190 N N . HIS A 1 154 ? -2.778 -1.731 -6.978 1.00 97.19 154 HIS A N 1
ATOM 1191 C CA . HIS A 1 154 ? -3.493 -0.626 -7.616 1.00 97.19 154 HIS A CA 1
ATOM 1192 C C . HIS A 1 154 ? -2.632 0.638 -7.614 1.00 97.19 154 HIS A C 1
ATOM 1194 O O . HIS A 1 154 ? -2.174 1.094 -6.564 1.00 97.19 154 HIS A O 1
ATOM 1200 N N . GLY A 1 155 ? -2.412 1.212 -8.798 1.00 95.88 155 GLY A N 1
ATOM 1201 C CA . GLY A 1 155 ? -1.473 2.322 -8.955 1.00 95.88 155 GLY A CA 1
ATOM 1202 C C . GLY A 1 155 ? -0.072 1.947 -8.444 1.00 95.88 155 GLY A C 1
ATOM 1203 O O . GLY A 1 155 ? 0.371 0.826 -8.688 1.00 95.88 155 GLY A O 1
ATOM 1204 N N . PRO A 1 156 ? 0.624 2.838 -7.716 1.00 96.94 156 PRO A N 1
ATOM 1205 C CA . PRO A 1 156 ? 1.955 2.552 -7.184 1.00 96.94 156 PRO A CA 1
ATOM 1206 C C . PRO A 1 156 ? 1.934 1.655 -5.933 1.00 96.94 156 PRO A C 1
ATOM 1208 O O . PRO A 1 156 ? 2.984 1.435 -5.336 1.00 96.94 156 PRO A O 1
ATOM 1211 N N . PHE A 1 157 ? 0.770 1.162 -5.494 1.00 97.81 157 PHE A N 1
ATOM 1212 C CA . PHE A 1 157 ? 0.617 0.464 -4.218 1.00 97.81 157 PHE A CA 1
ATOM 1213 C C . PHE A 1 157 ? 0.311 -1.021 -4.403 1.00 97.81 157 PHE A C 1
ATOM 1215 O O . PHE A 1 157 ? -0.600 -1.388 -5.142 1.00 97.81 157 PHE A O 1
ATOM 1222 N N . ALA A 1 158 ? 1.006 -1.872 -3.651 1.00 97.38 158 ALA A N 1
ATOM 1223 C CA . ALA A 1 158 ? 0.654 -3.270 -3.448 1.00 97.38 158 ALA A CA 1
ATOM 1224 C C . ALA A 1 158 ? 0.297 -3.497 -1.975 1.00 97.38 158 ALA A C 1
ATOM 1226 O O . ALA A 1 158 ? 1.099 -3.228 -1.083 1.00 97.38 158 ALA A O 1
ATOM 1227 N N . VAL A 1 159 ? -0.917 -3.975 -1.710 1.00 98.00 159 VAL A N 1
ATOM 1228 C CA . VAL A 1 159 ? -1.482 -4.052 -0.357 1.00 98.00 159 VAL A CA 1
ATOM 1229 C C . VAL A 1 159 ? -1.623 -5.499 0.083 1.00 98.00 159 VAL A C 1
ATOM 1231 O O . VAL A 1 159 ? -2.376 -6.262 -0.524 1.00 98.00 159 VAL A O 1
ATOM 1234 N N . ASN A 1 160 ? -0.974 -5.860 1.188 1.00 97.44 160 ASN A N 1
ATOM 1235 C CA . ASN A 1 160 ? -1.319 -7.045 1.960 1.00 97.44 160 ASN A CA 1
ATOM 1236 C C . ASN A 1 160 ? -2.172 -6.629 3.163 1.00 97.44 160 ASN A C 1
ATOM 1238 O O . ASN A 1 160 ? -1.697 -5.978 4.090 1.00 97.44 160 ASN A O 1
ATOM 1242 N N . ALA A 1 161 ? -3.430 -7.059 3.169 1.00 97.12 161 ALA A N 1
ATOM 1243 C CA . ALA A 1 161 ? -4.323 -6.902 4.315 1.00 97.12 161 ALA A CA 1
ATOM 1244 C C . ALA A 1 161 ? -4.779 -8.250 4.898 1.00 97.12 161 ALA A C 1
ATOM 1246 O O . ALA A 1 161 ? -5.781 -8.317 5.600 1.00 97.12 161 ALA A O 1
ATOM 1247 N N . SER A 1 162 ? -4.055 -9.336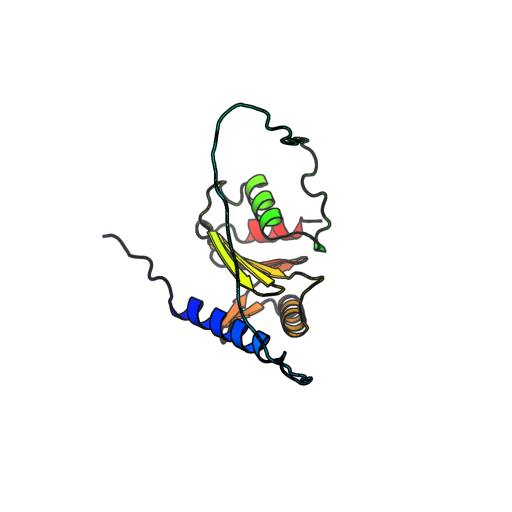 4.610 1.00 95.06 162 SER A N 1
ATOM 1248 C CA . SER A 1 162 ? -4.455 -10.707 4.966 1.00 95.06 162 SER A CA 1
ATOM 1249 C C . SER A 1 162 ? -4.561 -10.9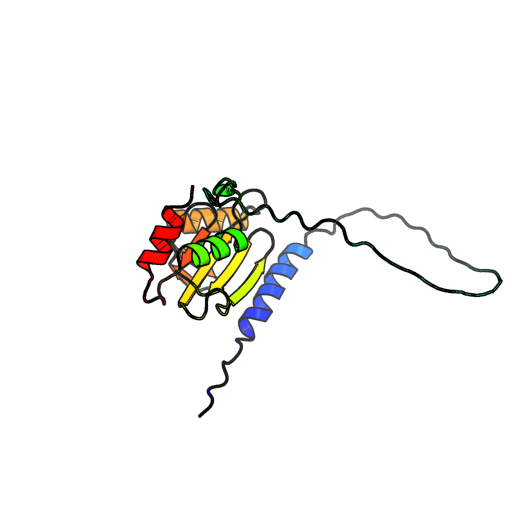52 6.476 1.00 95.06 162 SER A C 1
ATOM 1251 O O . SER A 1 162 ? -5.319 -11.816 6.909 1.00 95.06 162 SER A O 1
ATOM 1253 N N . ALA A 1 163 ? -3.834 -10.172 7.282 1.00 94.94 163 ALA A N 1
ATOM 1254 C CA . ALA A 1 163 ? -3.889 -10.226 8.740 1.00 94.94 163 ALA A CA 1
ATOM 1255 C C . ALA A 1 163 ? -4.911 -9.244 9.345 1.00 94.94 163 ALA A C 1
ATOM 1257 O O . ALA A 1 163 ? -5.085 -9.218 10.565 1.00 94.94 163 ALA A O 1
ATOM 1258 N N . SER A 1 164 ? -5.573 -8.429 8.520 1.00 97.06 164 SER A N 1
ATOM 1259 C CA . SER A 1 164 ? -6.519 -7.412 8.965 1.00 97.06 164 SER A CA 1
ATOM 1260 C C . SER A 1 164 ? -7.937 -7.960 9.071 1.00 97.06 164 SER A C 1
ATOM 1262 O O . SER A 1 164 ? -8.428 -8.630 8.166 1.00 97.06 164 SER A O 1
ATOM 1264 N N . THR A 1 165 ? -8.661 -7.580 10.124 1.00 96.56 165 THR A N 1
ATOM 1265 C CA . THR A 1 165 ? -10.117 -7.803 10.200 1.00 96.56 165 THR A CA 1
ATOM 1266 C C . THR A 1 165 ? -10.909 -6.885 9.267 1.00 96.56 165 THR A C 1
ATOM 1268 O O . THR A 1 165 ? -12.105 -7.090 9.091 1.00 96.56 165 THR A O 1
ATOM 1271 N N . LYS A 1 166 ? -10.250 -5.884 8.669 1.00 96.00 166 LYS A N 1
ATOM 1272 C CA . LYS A 1 166 ? -10.820 -4.910 7.730 1.00 96.00 166 LYS A CA 1
ATOM 1273 C C . LYS A 1 166 ? -10.234 -5.054 6.323 1.00 96.00 166 LYS A C 1
ATOM 1275 O O . LYS A 1 166 ? -10.126 -4.074 5.591 1.00 96.00 166 LYS A O 1
ATOM 1280 N N . ALA A 1 167 ? -9.803 -6.262 5.952 1.00 96.75 167 ALA A N 1
ATOM 1281 C CA . ALA A 1 167 ? -9.043 -6.499 4.726 1.00 96.75 167 ALA A CA 1
ATOM 1282 C C . ALA A 1 167 ? -9.709 -5.912 3.468 1.00 96.75 167 ALA A C 1
ATOM 1284 O O . ALA A 1 167 ? -9.055 -5.227 2.683 1.00 96.75 167 ALA A O 1
ATOM 1285 N N . GLU A 1 168 ? -11.015 -6.136 3.309 1.00 97.50 168 GLU A N 1
ATOM 1286 C CA . GLU A 1 168 ? -11.788 -5.626 2.172 1.00 97.50 168 GLU A CA 1
ATOM 1287 C C . GLU A 1 168 ? -11.877 -4.096 2.158 1.00 97.50 168 GLU A C 1
ATOM 1289 O O . GLU A 1 168 ? -11.745 -3.496 1.094 1.00 97.50 168 GLU A O 1
ATOM 1294 N N . GLU A 1 169 ? -12.036 -3.452 3.321 1.00 98.12 169 GLU A N 1
ATOM 1295 C CA . GLU A 1 169 ? -12.114 -1.988 3.424 1.00 98.12 169 GLU A CA 1
ATOM 1296 C C . GLU A 1 169 ? -10.818 -1.333 2.926 1.00 98.12 169 GLU A C 1
ATOM 1298 O O . GLU A 1 169 ? -10.866 -0.417 2.109 1.00 98.12 169 GLU A O 1
ATOM 1303 N N . PHE A 1 170 ? -9.654 -1.836 3.355 1.00 97.81 170 PHE A N 1
ATOM 1304 C CA . PHE A 1 170 ? -8.355 -1.318 2.908 1.00 97.81 170 PHE A CA 1
ATOM 1305 C C . PHE A 1 170 ? -8.149 -1.492 1.409 1.00 97.81 170 PHE A C 1
ATOM 1307 O O . PHE A 1 170 ? -7.735 -0.565 0.718 1.00 97.81 170 PHE A O 1
ATOM 1314 N N . VAL A 1 171 ? -8.457 -2.679 0.900 1.00 96.88 171 VAL A N 1
ATOM 1315 C CA . VAL A 1 171 ? -8.318 -2.999 -0.519 1.00 96.88 171 VAL A CA 1
ATOM 1316 C C . VAL A 1 171 ? -9.215 -2.106 -1.377 1.00 96.88 171 VAL A C 1
ATOM 1318 O O . VAL A 1 171 ? -8.762 -1.587 -2.397 1.00 96.88 171 VAL A O 1
ATOM 1321 N N . ASN A 1 172 ? -10.474 -1.922 -0.980 1.00 97.50 172 ASN A N 1
ATOM 1322 C CA . ASN A 1 172 ? -11.419 -1.087 -1.718 1.00 97.50 172 ASN A CA 1
ATOM 1323 C C . ASN A 1 172 ? -11.012 0.386 -1.665 1.00 97.50 172 ASN A C 1
ATOM 1325 O O . ASN A 1 172 ? -11.008 1.045 -2.698 1.00 97.50 172 ASN A O 1
ATOM 1329 N N . ALA A 1 173 ? -10.568 0.868 -0.504 1.00 96.69 173 ALA A N 1
ATOM 1330 C CA . ALA A 1 173 ? -10.103 2.239 -0.347 1.00 96.69 173 ALA A CA 1
ATOM 1331 C C . ALA A 1 173 ? -8.910 2.553 -1.265 1.00 96.69 173 ALA A C 1
ATOM 1333 O O . ALA A 1 173 ? -8.874 3.616 -1.876 1.00 96.69 173 ALA A O 1
ATOM 1334 N N . VAL A 1 174 ? -7.963 1.619 -1.441 1.00 95.94 174 VAL A N 1
ATOM 1335 C CA . VAL A 1 174 ? -6.882 1.815 -2.424 1.00 95.94 174 VAL A CA 1
ATOM 1336 C C . VAL A 1 174 ? -7.423 1.812 -3.856 1.00 95.94 174 VAL A C 1
ATOM 1338 O O . VAL A 1 174 ? -7.038 2.677 -4.634 1.00 95.94 174 VAL A O 1
ATOM 1341 N N . LYS A 1 175 ? -8.350 0.913 -4.212 1.00 94.75 175 LYS A N 1
ATOM 1342 C CA . LYS A 1 175 ? -8.958 0.865 -5.561 1.00 94.75 175 LYS A CA 1
ATOM 1343 C C . LYS A 1 175 ? -9.742 2.129 -5.932 1.00 94.75 175 LYS A C 1
ATOM 1345 O O . LYS A 1 175 ? -9.897 2.421 -7.115 1.00 94.75 175 LYS A O 1
ATOM 1350 N N . GLU A 1 176 ? -10.248 2.861 -4.944 1.00 93.44 176 GLU A N 1
ATOM 1351 C CA . GLU A 1 176 ? -11.000 4.104 -5.142 1.00 93.44 176 GLU A CA 1
ATOM 1352 C C . GLU A 1 176 ? -10.115 5.335 -5.398 1.00 93.44 176 GLU A C 1
ATOM 1354 O O . GLU A 1 176 ? -10.637 6.366 -5.834 1.00 93.44 176 GLU A O 1
ATOM 1359 N N . LEU A 1 177 ? -8.797 5.241 -5.169 1.00 92.62 177 LEU A N 1
ATOM 1360 C CA . LEU A 1 177 ? -7.847 6.319 -5.466 1.00 92.62 177 LEU A CA 1
ATOM 1361 C C . LEU A 1 177 ? -7.796 6.589 -6.979 1.00 92.62 177 LEU A C 1
ATOM 1363 O O . LEU A 1 177 ? -7.786 5.648 -7.783 1.00 92.62 177 LEU A O 1
ATOM 1367 N N . LYS A 1 178 ? -7.730 7.872 -7.354 1.00 85.06 178 LYS A N 1
ATOM 1368 C CA . LYS A 1 178 ? -7.737 8.356 -8.746 1.00 85.06 178 LYS A CA 1
ATOM 1369 C C . LYS A 1 178 ? -6.489 9.158 -9.089 1.00 85.06 178 LYS A C 1
ATOM 1371 O O . LYS A 1 178 ? -5.963 9.845 -8.191 1.00 85.06 178 LYS A O 1
#